Protein AF-A0A523DTG4-F1 (afdb_monomer)

Radius of gyration: 21.63 Å; Cα contacts (8 Å, |Δi|>4): 86; chains: 1; bounding box: 50×49×60 Å

Secondary structure (DSSP, 8-state):
-PPPGGGS-HHHHHHHHHHHHHHHHHHS-B-S-TTS-SS--SSSPPPPPPTTTTTS--SS-TTSSSSSTTTT-TTPPPPBSS-GGG----STTTTSS-HHHHIIIIIS-SS----TT--HHHHHHHHHHHHHH--PPP---

Solvent-accessible surface area (backbone atoms only — not comparable to full-atom values): 9249 Å² total; per-residue (Å²): 133,86,82,59,58,91,78,46,62,68,72,60,25,49,54,51,51,50,52,53,51,53,53,44,60,75,71,30,70,35,86,68,54,86,88,54,61,95,58,67,53,87,90,58,75,76,81,85,81,51,82,57,49,80,76,43,86,46,98,56,32,44,40,72,37,83,70,38,38,68,50,79,18,74,90,55,77,75,66,35,66,51,57,74,92,74,68,66,81,63,74,89,47,67,58,60,73,44,60,66,58,49,39,63,75,74,64,55,79,85,70,92,80,84,63,92,88,60,58,71,66,58,56,52,49,54,52,53,52,42,70,75,71,62,81,84,82,80,85,82,129

Structure (mmCIF, N/CA/C/O backbone):
data_AF-A0A523DTG4-F1
#
_entry.id   AF-A0A523DTG4-F1
#
loop_
_atom_site.group_PDB
_atom_site.id
_atom_site.type_symbol
_atom_site.label_atom_id
_atom_site.label_alt_id
_atom_site.label_comp_id
_atom_site.label_asym_id
_atom_site.label_entity_id
_atom_site.label_seq_id
_atom_site.pdbx_PDB_ins_code
_atom_site.Cartn_x
_atom_site.Cartn_y
_atom_site.Cartn_z
_atom_site.occupancy
_atom_site.B_iso_or_equiv
_atom_site.auth_seq_id
_atom_site.auth_comp_id
_atom_site.auth_asym_id
_atom_site.auth_atom_id
_atom_site.pdbx_PDB_model_num
ATOM 1 N N . MET A 1 1 ? -27.617 -14.599 8.225 1.00 48.06 1 MET A N 1
ATOM 2 C CA . MET A 1 1 ? -26.348 -13.947 8.634 1.00 48.06 1 MET A CA 1
ATOM 3 C C . MET A 1 1 ? -25.192 -14.767 8.060 1.00 48.06 1 MET A C 1
ATOM 5 O O . MET A 1 1 ? -25.188 -15.972 8.274 1.00 48.06 1 MET A O 1
ATOM 9 N N . LYS A 1 2 ? -24.281 -14.189 7.261 1.00 81.75 2 LYS A N 1
ATOM 10 C CA . LYS A 1 2 ? -23.147 -14.941 6.677 1.00 81.75 2 LYS A CA 1
ATOM 11 C C . LYS A 1 2 ? -22.055 -15.118 7.745 1.00 81.75 2 LYS A C 1
ATOM 13 O O . LYS A 1 2 ? -21.651 -14.132 8.355 1.00 81.75 2 LYS A O 1
ATOM 18 N N . VAL A 1 3 ? -21.590 -16.347 7.982 1.00 87.25 3 VAL A N 1
ATOM 19 C CA . VAL A 1 3 ? -20.460 -16.614 8.894 1.00 87.25 3 VAL A CA 1
ATOM 20 C C . VAL A 1 3 ? -19.178 -16.017 8.286 1.00 87.25 3 VAL A C 1
ATOM 22 O O . VAL A 1 3 ? -18.907 -16.268 7.107 1.00 87.25 3 VAL A O 1
ATOM 25 N N . PRO A 1 4 ? -18.391 -15.219 9.035 1.00 93.25 4 PRO A N 1
ATOM 26 C CA . PRO A 1 4 ? -17.151 -14.640 8.524 1.00 93.25 4 PRO A CA 1
ATOM 27 C C . PRO A 1 4 ? -16.076 -15.711 8.295 1.00 93.25 4 PRO A C 1
ATOM 29 O O . PRO A 1 4 ? -15.992 -16.689 9.035 1.00 93.25 4 PRO A O 1
ATOM 32 N N . TRP A 1 5 ? -15.220 -15.504 7.289 1.00 94.44 5 TRP A N 1
ATOM 33 C CA . TRP A 1 5 ? -14.238 -16.503 6.842 1.00 94.44 5 TRP A CA 1
ATOM 34 C C . TRP A 1 5 ? -13.251 -16.925 7.943 1.00 94.44 5 TRP A C 1
ATOM 36 O O . TRP A 1 5 ? -12.913 -18.099 8.038 1.00 94.44 5 TRP A O 1
ATOM 46 N N . TYR A 1 6 ? -12.854 -16.001 8.822 1.00 94.38 6 TYR A N 1
ATOM 47 C CA . TYR A 1 6 ? -11.893 -16.245 9.905 1.00 94.38 6 TYR A CA 1
ATOM 48 C C . TYR A 1 6 ? -12.462 -17.063 11.078 1.00 94.38 6 TYR A C 1
ATOM 50 O O . TYR A 1 6 ? -11.744 -17.342 12.033 1.00 94.38 6 TYR A O 1
ATOM 58 N N . ARG A 1 7 ? -13.754 -17.424 11.041 1.00 95.81 7 ARG A N 1
ATOM 59 C CA . ARG A 1 7 ? -14.384 -18.343 12.007 1.00 95.81 7 ARG A CA 1
ATOM 60 C C . ARG A 1 7 ? -14.554 -19.766 11.464 1.00 95.81 7 ARG A C 1
ATOM 62 O O . ARG A 1 7 ? -15.064 -20.620 12.180 1.00 95.81 7 ARG A O 1
ATOM 69 N N . LEU A 1 8 ? -14.178 -20.018 10.210 1.00 95.00 8 LEU A N 1
ATOM 70 C CA . LEU A 1 8 ? -14.226 -21.351 9.613 1.00 95.00 8 LEU A CA 1
ATOM 71 C C . LEU A 1 8 ? -12.988 -22.172 10.018 1.00 95.00 8 LEU A C 1
ATOM 73 O O . LEU A 1 8 ? -11.937 -21.588 10.289 1.00 95.00 8 LEU A O 1
ATOM 77 N N . PRO A 1 9 ? -13.066 -23.516 9.992 1.00 96.81 9 PRO A N 1
ATOM 78 C CA . PRO A 1 9 ? -11.883 -24.370 10.030 1.00 96.81 9 PRO A CA 1
ATOM 79 C C . PRO A 1 9 ? -10.856 -23.948 8.972 1.00 96.81 9 PRO A C 1
ATOM 81 O O . PRO A 1 9 ? -11.236 -23.585 7.856 1.00 96.81 9 PRO A O 1
ATOM 84 N N . THR A 1 10 ? -9.563 -24.036 9.300 1.00 96.69 10 THR A N 1
ATOM 85 C CA . THR A 1 10 ? -8.459 -23.489 8.489 1.00 96.69 10 THR A CA 1
ATOM 86 C C . THR A 1 10 ? -8.550 -23.859 7.011 1.00 96.69 10 THR A C 1
ATOM 88 O O . THR A 1 10 ? -8.420 -22.989 6.159 1.00 96.69 10 THR A O 1
ATOM 91 N N . PHE A 1 11 ? -8.843 -25.121 6.689 1.00 97.00 11 PHE A N 1
ATOM 92 C CA . PHE A 1 11 ? -8.964 -25.570 5.300 1.00 97.00 11 PHE A CA 1
ATOM 93 C C . PHE A 1 11 ? -10.069 -24.826 4.526 1.00 97.00 11 PHE A C 1
ATOM 95 O O . PHE A 1 11 ? -9.843 -24.342 3.420 1.00 97.00 11 PHE A O 1
ATOM 102 N N . LEU A 1 12 ? -11.245 -24.651 5.134 1.00 96.38 12 LEU A N 1
ATOM 103 C CA . LEU A 1 12 ? -12.360 -23.922 4.522 1.00 96.38 12 LEU A CA 1
ATOM 104 C C . LEU A 1 12 ? -12.080 -22.415 4.428 1.00 96.38 12 LEU A C 1
ATOM 106 O O . LEU A 1 12 ? -12.459 -21.773 3.446 1.00 96.38 12 LEU A O 1
ATOM 110 N N . ALA A 1 13 ? -11.396 -21.848 5.425 1.00 96.25 13 ALA A N 1
ATOM 111 C CA . ALA A 1 13 ? -10.948 -20.458 5.393 1.00 96.25 13 ALA A CA 1
ATOM 112 C C . ALA A 1 13 ? -9.946 -20.212 4.251 1.00 96.25 13 ALA A C 1
ATOM 114 O O . ALA A 1 13 ? -10.060 -19.209 3.550 1.00 96.25 13 ALA A O 1
ATOM 115 N N . LEU A 1 14 ? -9.013 -21.142 4.017 1.00 97.38 14 LEU A N 1
ATOM 116 C CA . LEU A 1 14 ? -8.051 -21.062 2.916 1.00 97.38 14 LEU A CA 1
ATOM 117 C C . LEU A 1 14 ? -8.736 -21.122 1.548 1.00 97.38 14 LEU A C 1
ATOM 119 O O . LEU A 1 14 ? -8.424 -20.298 0.693 1.00 97.38 14 LEU A O 1
ATOM 123 N N . ILE A 1 15 ? -9.713 -22.016 1.358 1.00 96.75 15 ILE A N 1
ATOM 124 C CA . ILE A 1 15 ? -10.511 -22.066 0.119 1.00 96.75 15 ILE A CA 1
ATOM 125 C C . ILE A 1 15 ? -11.212 -20.721 -0.126 1.00 96.75 15 ILE A C 1
ATOM 127 O O . ILE A 1 15 ? -11.183 -20.190 -1.235 1.00 96.75 15 ILE A O 1
ATOM 131 N N . LYS A 1 16 ? -11.802 -20.129 0.919 1.00 95.56 16 LYS A N 1
ATOM 132 C CA . LYS A 1 16 ? -12.426 -18.799 0.841 1.00 95.56 16 LYS A CA 1
ATOM 133 C C . LYS A 1 16 ? -11.428 -17.701 0.467 1.00 95.56 16 LYS A C 1
ATOM 135 O O . LYS A 1 16 ? -11.740 -16.882 -0.392 1.00 95.56 16 LYS A O 1
ATOM 140 N N . LEU A 1 17 ? -10.250 -17.680 1.091 1.00 96.12 17 LEU A N 1
ATOM 141 C CA . LEU A 1 17 ? -9.199 -16.701 0.793 1.00 96.12 17 LEU A CA 1
ATOM 142 C C . LEU A 1 17 ? -8.667 -16.845 -0.634 1.00 96.12 17 LEU A C 1
ATOM 144 O O . LEU A 1 17 ? -8.394 -15.834 -1.276 1.00 96.12 17 LEU A O 1
ATOM 148 N N . PHE A 1 18 ? -8.554 -18.075 -1.140 1.00 96.94 18 PHE A N 1
ATOM 149 C CA . PHE A 1 18 ? -8.199 -18.323 -2.533 1.00 96.94 18 PHE A CA 1
ATOM 150 C C . PHE A 1 18 ? -9.249 -17.734 -3.482 1.00 96.94 18 PHE A C 1
ATOM 152 O O . PHE A 1 18 ? -8.892 -16.984 -4.384 1.00 96.94 18 PHE A O 1
ATOM 159 N N . GLY A 1 19 ? -10.538 -17.972 -3.215 1.00 95.94 19 GLY A N 1
ATOM 160 C CA . GLY A 1 19 ? -11.628 -17.363 -3.984 1.00 95.94 19 GLY A CA 1
ATOM 161 C C . GLY A 1 19 ? -11.562 -15.831 -4.000 1.00 95.94 19 GLY A C 1
ATOM 162 O O . GLY A 1 19 ? -11.604 -15.231 -5.069 1.00 95.94 19 GLY A O 1
ATOM 163 N N . PHE A 1 20 ? -11.367 -15.197 -2.836 1.00 95.81 20 PHE A N 1
ATOM 164 C CA . PHE A 1 20 ? -11.200 -13.738 -2.761 1.00 95.81 20 PHE A CA 1
ATOM 165 C C . PHE A 1 20 ? -9.972 -13.243 -3.528 1.00 95.81 20 PHE A C 1
ATOM 167 O O . PHE A 1 20 ? -10.026 -12.194 -4.160 1.00 95.81 20 PHE A O 1
ATOM 174 N N . ARG A 1 21 ? -8.855 -13.976 -3.479 1.00 96.88 21 ARG A N 1
ATOM 175 C CA . ARG A 1 21 ? -7.635 -13.612 -4.205 1.00 96.88 21 ARG A CA 1
ATOM 176 C C . ARG A 1 21 ? -7.859 -13.613 -5.714 1.00 96.88 21 ARG A C 1
ATOM 178 O O . ARG A 1 21 ? -7.404 -12.679 -6.366 1.00 96.88 21 ARG A O 1
ATOM 185 N N . GLU A 1 22 ? -8.514 -14.637 -6.254 1.00 97.38 22 GLU A N 1
ATOM 186 C CA . GLU A 1 22 ? -8.780 -14.714 -7.694 1.00 97.38 22 GLU A CA 1
ATOM 187 C C . GLU A 1 22 ? -9.766 -13.629 -8.132 1.00 97.38 22 GLU A C 1
ATOM 189 O O . GLU A 1 22 ? -9.500 -12.918 -9.095 1.00 97.38 22 GLU A O 1
ATOM 194 N N . GLU A 1 23 ? -10.835 -13.395 -7.368 1.00 95.81 23 GLU A N 1
ATOM 195 C CA . GLU A 1 23 ? -11.786 -12.317 -7.659 1.00 95.81 23 GLU A CA 1
ATOM 196 C C . GLU A 1 23 ? -11.112 -10.934 -7.675 1.00 95.81 23 GLU A C 1
ATOM 198 O O . GLU A 1 23 ? -11.323 -10.162 -8.611 1.00 95.81 23 GLU A O 1
ATOM 203 N N . LEU A 1 24 ? -10.243 -10.648 -6.697 1.00 95.19 24 LEU A N 1
ATOM 204 C CA . LEU A 1 24 ? -9.467 -9.406 -6.655 1.00 95.19 24 LEU A CA 1
ATOM 205 C C . LEU A 1 24 ? -8.441 -9.325 -7.794 1.00 95.19 24 LEU A C 1
ATOM 207 O O . LEU A 1 24 ? -8.216 -8.255 -8.344 1.00 95.19 24 LEU A O 1
ATOM 211 N N . ARG A 1 25 ? -7.806 -10.431 -8.191 1.00 93.44 25 ARG A N 1
ATOM 212 C CA . ARG A 1 25 ? -6.887 -10.425 -9.342 1.00 93.44 25 ARG A CA 1
ATOM 213 C C . ARG A 1 25 ? -7.603 -10.088 -10.643 1.00 93.44 25 ARG A C 1
ATOM 215 O O . ARG A 1 25 ? -7.056 -9.338 -11.443 1.00 93.44 25 ARG A O 1
ATOM 222 N N . HIS A 1 26 ? -8.808 -10.619 -10.833 1.00 92.62 26 HIS A N 1
ATOM 223 C CA . HIS A 1 26 ? -9.597 -10.373 -12.035 1.00 92.62 26 HIS A CA 1
ATOM 224 C C . HIS A 1 26 ? -10.132 -8.939 -12.121 1.00 92.62 26 HIS A C 1
ATOM 226 O O . HIS A 1 26 ? -10.202 -8.398 -13.220 1.00 92.62 26 HIS A O 1
ATOM 232 N N . HIS A 1 27 ? -10.491 -8.318 -10.992 1.00 92.31 27 HIS A N 1
ATOM 233 C CA . HIS A 1 27 ? -11.216 -7.039 -11.001 1.00 92.31 27 HIS A CA 1
ATOM 234 C C . HIS A 1 27 ? -10.460 -5.850 -10.394 1.00 92.31 27 HIS A C 1
ATOM 236 O O . HIS A 1 27 ? -10.939 -4.727 -10.503 1.00 92.31 27 HIS A O 1
ATOM 242 N N . ASN A 1 28 ? -9.305 -6.061 -9.755 1.00 94.12 28 ASN A N 1
ATOM 243 C CA . ASN A 1 28 ? -8.569 -5.019 -9.031 1.00 94.12 28 ASN A CA 1
ATOM 244 C C . ASN A 1 28 ? -7.124 -4.865 -9.520 1.00 94.12 28 ASN A C 1
ATOM 246 O O . ASN A 1 28 ? -6.268 -4.449 -8.748 1.00 94.12 28 ASN A O 1
ATOM 250 N N . LEU A 1 29 ? -6.813 -5.205 -10.771 1.00 90.69 29 LEU A N 1
ATOM 251 C CA . LEU A 1 29 ? -5.504 -4.929 -11.371 1.00 90.69 29 LEU A CA 1
ATOM 252 C C . LEU A 1 29 ? -5.693 -4.015 -12.582 1.00 90.69 29 LEU A C 1
ATOM 254 O O . LEU A 1 29 ? -6.004 -4.476 -13.676 1.00 90.69 29 LEU A O 1
ATOM 258 N N . HIS A 1 30 ? -5.512 -2.708 -12.383 1.00 88.56 30 HIS A N 1
ATOM 259 C CA . HIS A 1 30 ? -5.640 -1.710 -13.444 1.00 88.56 30 HIS A CA 1
ATOM 260 C C . HIS A 1 30 ? -4.283 -1.080 -13.765 1.00 88.56 30 HIS A C 1
ATOM 262 O O . HIS A 1 30 ? -3.634 -0.476 -12.901 1.00 88.56 30 HIS A O 1
ATOM 268 N N . ASN A 1 31 ? -3.870 -1.219 -15.028 1.00 83.19 31 ASN A N 1
ATOM 269 C CA . ASN A 1 31 ? -2.635 -0.643 -15.543 1.00 83.19 31 ASN A CA 1
ATOM 270 C C . ASN A 1 31 ? -2.758 0.888 -15.668 1.00 83.19 31 ASN A C 1
ATOM 272 O O . ASN A 1 31 ? -3.781 1.407 -16.112 1.00 83.19 31 ASN A O 1
ATOM 276 N N . THR A 1 32 ? -1.709 1.611 -15.277 1.00 82.44 32 THR A N 1
ATOM 277 C CA . THR A 1 32 ? -1.600 3.080 -15.375 1.00 82.44 32 THR A CA 1
ATOM 278 C C . THR A 1 32 ? -0.499 3.541 -16.334 1.00 82.44 32 THR A C 1
ATOM 280 O O . THR A 1 32 ? -0.298 4.747 -16.529 1.00 82.44 32 THR A O 1
ATOM 283 N N . GLN A 1 33 ? 0.208 2.588 -16.944 1.00 75.25 33 GLN A N 1
ATOM 284 C CA . GLN A 1 33 ? 1.222 2.784 -17.973 1.00 75.25 33 GLN A CA 1
ATOM 285 C C . GLN A 1 33 ? 0.669 2.266 -19.306 1.00 75.25 33 GLN A C 1
ATOM 287 O O . GLN A 1 33 ? 0.914 1.110 -19.642 1.00 75.25 33 GLN A O 1
ATOM 292 N N . PRO A 1 34 ? -0.095 3.084 -20.053 1.00 65.19 34 PRO A N 1
ATOM 293 C CA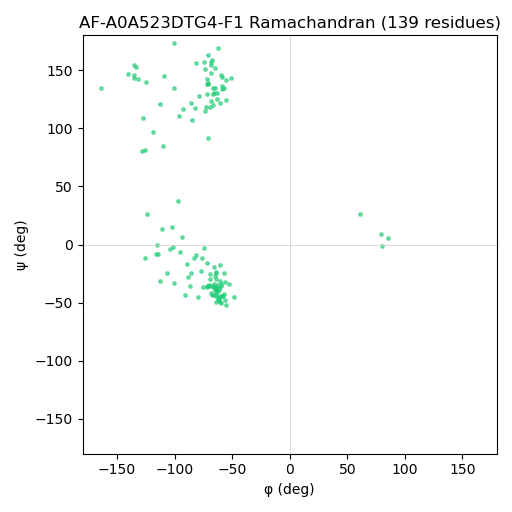 . PRO A 1 34 ? -0.606 2.672 -21.361 1.00 65.19 34 PRO A CA 1
ATOM 294 C C . PRO A 1 34 ? 0.528 2.420 -22.365 1.00 65.19 34 PRO A C 1
ATOM 296 O O . PRO A 1 34 ? 0.352 1.634 -23.285 1.00 65.19 34 PRO A O 1
ATOM 299 N N . ASP A 1 35 ? 1.687 3.047 -22.144 1.00 66.06 35 ASP A N 1
ATOM 300 C CA . ASP A 1 35 ? 2.865 2.959 -23.013 1.00 66.06 35 ASP A CA 1
ATOM 301 C C . ASP A 1 35 ? 3.697 1.689 -22.772 1.00 66.06 35 ASP A C 1
ATOM 303 O O . ASP A 1 35 ? 4.636 1.428 -23.517 1.00 66.06 35 ASP A O 1
ATOM 307 N N . LEU A 1 36 ? 3.404 0.919 -21.715 1.00 64.56 36 LEU A N 1
ATOM 308 C CA . LEU A 1 36 ? 4.018 -0.390 -21.525 1.00 64.56 36 LEU A CA 1
ATOM 309 C C . LEU A 1 36 ? 3.117 -1.450 -22.155 1.00 64.56 36 LEU A C 1
ATOM 311 O O . LEU A 1 36 ? 1.991 -1.634 -21.674 1.00 64.56 36 LEU A O 1
ATOM 315 N N . PRO A 1 37 ? 3.599 -2.154 -23.194 1.00 60.97 37 PRO A N 1
ATOM 316 C CA . PRO A 1 37 ? 2.871 -3.271 -23.760 1.00 60.97 37 PRO A CA 1
ATOM 317 C C . PRO A 1 37 ? 2.600 -4.312 -22.669 1.00 60.97 37 PRO A C 1
ATOM 319 O O . PRO A 1 37 ? 3.480 -4.630 -21.869 1.00 60.97 37 PRO A O 1
ATOM 322 N N . ILE A 1 38 ? 1.370 -4.827 -22.617 1.00 61.97 38 ILE A N 1
ATOM 323 C CA . ILE A 1 38 ? 1.026 -5.969 -21.751 1.00 61.97 38 ILE A CA 1
ATOM 324 C C . ILE A 1 38 ? 1.698 -7.245 -22.289 1.00 61.97 38 ILE A C 1
ATOM 326 O O . ILE A 1 38 ? 1.992 -8.160 -21.527 1.00 61.97 38 ILE A O 1
ATOM 330 N N . GLU A 1 39 ? 1.976 -7.264 -23.593 1.00 62.34 39 GLU A N 1
ATOM 331 C CA . GLU A 1 39 ? 2.657 -8.326 -24.325 1.00 62.34 39 GLU A CA 1
ATOM 332 C C . GLU A 1 39 ? 3.694 -7.692 -25.265 1.00 62.34 39 GLU A C 1
ATOM 334 O O . GLU A 1 39 ? 3.443 -6.595 -25.766 1.00 62.34 39 GLU A O 1
ATOM 339 N N . PRO A 1 40 ? 4.846 -8.337 -25.505 1.00 62.75 40 PRO A N 1
ATOM 340 C CA . PRO A 1 40 ? 5.886 -7.801 -26.378 1.00 62.75 40 PRO A CA 1
ATOM 341 C C . PRO A 1 40 ? 5.347 -7.559 -27.792 1.00 62.75 40 PRO A C 1
ATOM 343 O O . PRO A 1 40 ? 4.676 -8.423 -28.358 1.00 62.75 40 PRO A O 1
ATOM 346 N N . ASP A 1 41 ? 5.655 -6.391 -28.358 1.00 66.38 41 ASP A N 1
ATOM 347 C CA . ASP A 1 41 ? 5.267 -6.048 -29.725 1.00 66.38 41 ASP A CA 1
ATOM 348 C C . ASP A 1 41 ? 6.025 -6.956 -30.716 1.00 66.38 41 ASP A C 1
ATOM 350 O O . ASP A 1 41 ? 7.262 -6.956 -30.719 1.00 66.38 41 ASP A O 1
ATOM 354 N N . PRO A 1 42 ? 5.329 -7.761 -31.541 1.00 65.44 42 PRO A N 1
ATOM 355 C CA . PRO A 1 42 ? 5.985 -8.599 -32.538 1.00 65.44 42 PRO A CA 1
ATOM 356 C C . PRO A 1 42 ? 6.727 -7.790 -33.616 1.00 65.44 42 PRO A C 1
ATOM 358 O O . PRO A 1 42 ? 7.667 -8.325 -34.210 1.00 65.44 42 PRO A O 1
ATOM 361 N N . ASP A 1 43 ? 6.343 -6.530 -33.850 1.00 73.50 43 ASP A N 1
ATOM 362 C CA . ASP A 1 43 ? 6.935 -5.651 -34.862 1.00 73.50 43 ASP A CA 1
ATOM 363 C C . ASP A 1 43 ? 8.137 -4.842 -34.321 1.00 73.50 43 ASP A C 1
ATOM 365 O O . ASP A 1 43 ? 8.975 -4.381 -35.102 1.00 73.50 43 ASP A O 1
ATOM 369 N N . GLU A 1 44 ? 8.297 -4.747 -32.994 1.00 69.94 44 GLU A N 1
ATOM 370 C CA . GLU A 1 44 ? 9.434 -4.100 -32.319 1.00 69.94 44 GLU A CA 1
ATOM 371 C C . GLU A 1 44 ? 10.121 -5.053 -31.316 1.00 69.94 44 GLU A C 1
ATOM 373 O O . GLU A 1 44 ? 9.892 -4.986 -30.103 1.00 69.94 44 GLU A O 1
ATOM 378 N N . PRO A 1 45 ? 11.008 -5.953 -31.786 1.00 67.38 45 PRO A N 1
ATOM 379 C CA . PRO A 1 45 ? 11.646 -6.933 -30.919 1.00 67.38 45 PRO A CA 1
ATOM 380 C C . PRO A 1 45 ? 12.572 -6.269 -29.894 1.00 67.38 45 PRO A C 1
ATOM 382 O O . PRO A 1 45 ? 13.468 -5.489 -30.229 1.00 67.38 45 PRO A O 1
ATOM 385 N N . LEU A 1 46 ? 12.394 -6.649 -28.627 1.00 71.69 46 LEU A N 1
ATOM 386 C CA . LEU A 1 46 ? 13.220 -6.179 -27.519 1.00 71.69 46 LEU A CA 1
ATOM 387 C C . LEU A 1 46 ? 14.702 -6.545 -27.719 1.00 71.69 46 LEU A C 1
ATOM 389 O O . LEU A 1 46 ? 15.020 -7.627 -28.229 1.00 71.69 46 LEU A O 1
ATOM 393 N N . PRO A 1 47 ? 15.642 -5.692 -27.266 1.00 73.31 47 PRO A N 1
ATOM 394 C CA . PRO A 1 47 ? 17.057 -6.029 -27.302 1.00 73.31 47 PRO A CA 1
ATOM 395 C C . PRO A 1 47 ? 17.330 -7.309 -26.489 1.00 73.31 47 PRO A C 1
ATOM 397 O O . PRO A 1 47 ? 16.715 -7.533 -25.441 1.00 73.31 47 PRO A O 1
ATOM 400 N N . PRO A 1 48 ? 18.272 -8.163 -26.930 1.00 77.44 48 PRO A N 1
ATOM 401 C CA . PRO A 1 48 ? 18.510 -9.449 -26.294 1.00 77.44 48 PRO A CA 1
ATOM 402 C C . PRO A 1 48 ? 18.987 -9.276 -24.849 1.00 77.44 48 PRO A C 1
ATOM 404 O O . PRO A 1 48 ? 20.000 -8.630 -24.572 1.00 77.44 48 PRO A O 1
ATOM 407 N N . THR A 1 49 ? 18.282 -9.918 -23.918 1.00 83.94 49 THR A N 1
ATOM 408 C CA . THR A 1 49 ? 18.645 -9.907 -22.500 1.00 83.94 49 THR A CA 1
ATOM 409 C C . THR A 1 49 ? 20.004 -10.568 -22.269 1.00 83.94 49 THR A C 1
ATOM 411 O O . THR A 1 49 ? 20.238 -11.716 -22.661 1.00 83.94 49 THR A O 1
ATOM 414 N N . THR A 1 50 ? 20.888 -9.892 -21.540 1.00 87.06 50 THR A N 1
ATOM 415 C CA . THR A 1 50 ? 22.202 -10.428 -21.170 1.00 87.06 50 THR A CA 1
ATOM 416 C C . THR A 1 50 ? 22.090 -11.603 -20.178 1.00 87.06 50 THR A C 1
ATOM 418 O O . THR A 1 50 ? 21.168 -11.658 -19.356 1.00 87.06 50 THR A O 1
ATOM 421 N N . PRO A 1 51 ? 23.077 -12.524 -20.130 1.00 89.31 51 PRO A N 1
ATOM 422 C CA . PRO A 1 51 ? 23.095 -13.614 -19.146 1.00 89.31 51 PRO A CA 1
ATOM 423 C C . PRO A 1 51 ? 23.128 -13.161 -17.678 1.00 89.31 51 PRO A C 1
ATOM 425 O O . PRO A 1 51 ? 22.882 -13.973 -16.781 1.00 89.31 51 PRO A O 1
ATOM 428 N N . ARG A 1 52 ? 23.496 -11.900 -17.413 1.00 88.25 52 ARG A N 1
ATOM 429 C CA . ARG A 1 52 ? 23.498 -11.312 -16.068 1.00 88.25 52 ARG A CA 1
ATOM 430 C C . ARG A 1 52 ? 22.092 -10.891 -15.653 1.00 88.25 52 ARG A C 1
ATOM 432 O O . ARG A 1 52 ? 21.688 -11.231 -14.548 1.00 88.25 52 ARG A O 1
ATOM 439 N N . GLN A 1 53 ? 21.344 -10.236 -16.540 1.00 88.31 53 GLN A N 1
ATOM 440 C CA . GLN A 1 53 ? 19.963 -9.806 -16.283 1.00 88.31 53 GLN A CA 1
ATOM 441 C C . GLN A 1 53 ? 19.028 -10.989 -15.978 1.00 88.31 53 GLN A C 1
ATOM 443 O O . GLN A 1 53 ? 18.152 -10.873 -15.137 1.00 88.31 53 GLN A O 1
ATOM 448 N N . ARG A 1 54 ? 19.279 -12.177 -16.550 1.00 87.75 54 ARG A N 1
ATOM 449 C CA . ARG A 1 54 ? 18.503 -13.398 -16.236 1.00 87.75 54 ARG A CA 1
ATOM 450 C C . ARG A 1 54 ? 18.766 -13.997 -14.847 1.00 87.75 54 ARG A C 1
ATOM 452 O O . ARG A 1 54 ? 18.031 -14.879 -14.419 1.00 87.75 54 ARG A O 1
ATOM 459 N N . ARG A 1 55 ? 19.858 -13.611 -14.179 1.00 91.25 55 ARG A N 1
ATOM 460 C CA . ARG A 1 55 ? 20.335 -14.259 -12.938 1.00 91.25 55 ARG A CA 1
ATOM 461 C C . ARG A 1 55 ? 20.530 -13.299 -11.772 1.00 91.25 55 ARG A C 1
ATOM 463 O O . ARG A 1 55 ? 20.737 -13.746 -10.648 1.00 91.25 55 ARG A O 1
ATOM 470 N N . ALA A 1 56 ? 20.501 -11.998 -12.025 1.00 91.38 56 ALA A N 1
ATOM 471 C CA . ALA A 1 56 ? 20.748 -10.975 -11.029 1.00 91.38 56 ALA A CA 1
ATOM 472 C C . ALA A 1 56 ? 19.800 -9.799 -11.234 1.00 91.38 56 ALA A C 1
ATOM 474 O O . ALA A 1 56 ? 19.483 -9.431 -12.362 1.00 91.38 56 ALA A O 1
ATOM 475 N N . ARG A 1 57 ? 19.412 -9.173 -10.121 1.00 90.56 57 ARG A N 1
ATOM 476 C CA . ARG A 1 57 ? 18.661 -7.919 -10.143 1.00 90.56 57 ARG A CA 1
ATOM 477 C C . ARG A 1 57 ? 19.542 -6.805 -10.696 1.00 90.56 57 ARG A C 1
ATOM 479 O O . ARG A 1 57 ? 20.708 -6.676 -10.313 1.00 90.56 57 ARG A O 1
ATOM 486 N N . THR A 1 58 ? 18.977 -6.012 -11.590 1.00 90.88 58 THR A N 1
ATOM 487 C CA . THR A 1 58 ? 19.563 -4.756 -12.059 1.00 90.88 58 THR A CA 1
ATOM 488 C C . THR A 1 58 ? 19.423 -3.681 -10.978 1.00 90.88 58 THR A C 1
ATOM 490 O O . THR A 1 58 ? 18.589 -3.790 -10.078 1.00 90.88 58 THR A O 1
ATOM 493 N N . ALA A 1 59 ? 20.278 -2.657 -11.026 1.00 89.31 59 ALA A N 1
ATOM 494 C CA . ALA A 1 59 ? 20.271 -1.588 -10.025 1.00 89.31 59 ALA A CA 1
ATOM 495 C C . ALA A 1 59 ? 19.019 -0.698 -10.120 1.00 89.31 59 ALA A C 1
ATOM 497 O O . ALA A 1 59 ? 18.568 -0.168 -9.110 1.00 89.31 59 ALA A O 1
ATOM 498 N N . ASP A 1 60 ? 18.463 -0.557 -11.322 1.00 88.00 60 ASP A N 1
ATOM 499 C CA . ASP A 1 60 ? 17.266 0.227 -11.621 1.00 88.00 60 ASP A CA 1
ATOM 500 C C . ASP A 1 60 ? 15.976 -0.610 -11.627 1.00 88.00 60 ASP A C 1
ATOM 502 O O . ASP A 1 60 ? 14.890 -0.046 -11.716 1.00 88.00 60 ASP A O 1
ATOM 506 N N . GLY A 1 61 ? 16.073 -1.937 -11.502 1.00 88.19 61 GLY A N 1
ATOM 507 C CA . GLY A 1 61 ? 14.930 -2.851 -11.466 1.00 88.19 61 GLY A CA 1
ATOM 508 C C . GLY A 1 61 ? 14.406 -3.288 -12.838 1.00 88.19 61 GLY A C 1
ATOM 509 O O . GLY A 1 61 ? 13.407 -3.998 -12.890 1.00 88.19 61 GLY A O 1
ATOM 510 N N . THR A 1 62 ? 15.071 -2.912 -13.935 1.00 88.69 62 THR A N 1
ATOM 511 C CA . THR A 1 62 ? 14.723 -3.386 -15.283 1.00 88.69 62 THR A CA 1
ATOM 512 C C . THR A 1 62 ? 15.001 -4.882 -15.475 1.00 88.69 62 THR A C 1
ATOM 514 O O . THR A 1 62 ? 15.848 -5.465 -14.794 1.00 88.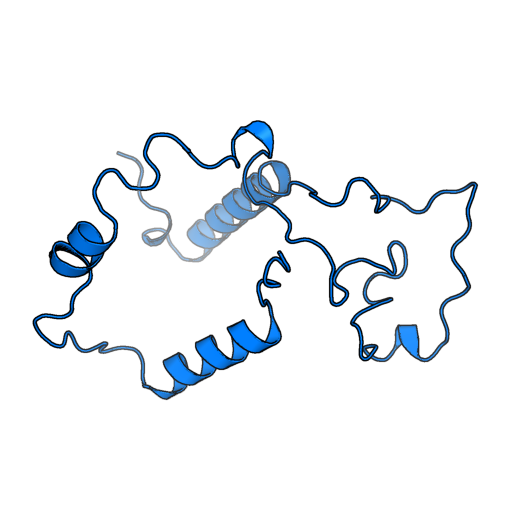69 62 THR A O 1
ATOM 517 N N . HIS A 1 63 ? 14.348 -5.498 -16.460 1.00 88.50 63 HIS A N 1
ATOM 518 C CA . HIS A 1 63 ? 14.525 -6.901 -16.855 1.00 88.50 63 HIS A CA 1
ATOM 519 C C . HIS A 1 63 ? 14.194 -7.906 -15.739 1.00 88.50 63 HIS A C 1
ATOM 521 O O . HIS A 1 63 ? 14.735 -9.012 -15.711 1.00 88.50 63 HIS A O 1
ATOM 527 N N . ASN A 1 64 ? 13.325 -7.518 -14.800 1.00 87.50 64 ASN A N 1
ATOM 528 C CA . ASN A 1 64 ? 12.762 -8.446 -13.821 1.00 87.50 64 ASN A CA 1
ATOM 529 C C . ASN A 1 64 ? 11.682 -9.335 -14.457 1.00 87.50 64 ASN A C 1
ATOM 531 O O . ASN A 1 64 ? 11.593 -10.519 -14.142 1.00 87.50 64 ASN A O 1
ATOM 535 N N . ASP A 1 65 ? 10.905 -8.757 -15.370 1.00 86.38 65 ASP A N 1
ATOM 536 C CA . ASP A 1 65 ? 10.146 -9.484 -16.379 1.00 86.38 65 ASP A CA 1
ATOM 537 C C . ASP A 1 65 ? 10.922 -9.410 -17.700 1.00 86.38 65 ASP A C 1
ATOM 539 O O . ASP A 1 65 ? 11.489 -8.368 -18.039 1.00 86.38 65 ASP A O 1
ATOM 543 N N . LEU A 1 66 ? 11.037 -10.544 -18.386 1.00 86.25 66 LEU A N 1
ATOM 544 C CA . LEU A 1 66 ? 11.823 -10.655 -19.612 1.00 86.25 66 LEU A CA 1
ATOM 545 C C . LEU A 1 66 ? 11.022 -10.247 -20.848 1.00 86.25 66 LEU A C 1
ATOM 547 O O . LEU A 1 66 ? 11.630 -9.832 -21.833 1.00 86.25 66 LEU A O 1
ATOM 551 N N . ASP A 1 67 ? 9.696 -10.338 -20.766 1.00 83.25 67 ASP A N 1
ATOM 552 C CA . ASP A 1 67 ? 8.770 -9.974 -21.832 1.00 83.25 67 ASP A CA 1
ATOM 553 C C . ASP A 1 67 ? 8.409 -8.484 -21.741 1.00 83.25 67 ASP A C 1
ATOM 555 O O . ASP A 1 67 ? 8.177 -7.837 -22.759 1.00 83.25 67 ASP A O 1
ATOM 559 N N . VAL A 1 68 ? 8.453 -7.907 -20.529 1.00 84.12 68 VAL A N 1
ATOM 560 C CA . VAL A 1 68 ? 8.280 -6.463 -20.287 1.00 84.12 68 VAL A CA 1
ATOM 561 C C . VAL A 1 68 ? 9.435 -5.916 -19.426 1.00 84.12 68 VAL A C 1
ATOM 563 O O . VAL A 1 68 ? 9.272 -5.716 -18.218 1.00 84.12 68 VAL A O 1
ATOM 566 N N . PRO A 1 69 ? 10.616 -5.621 -20.014 1.00 86.56 69 PRO A N 1
ATOM 567 C CA . PRO A 1 69 ? 11.819 -5.215 -19.272 1.00 86.56 69 PRO A CA 1
ATOM 568 C C . PRO A 1 69 ? 11.653 -3.977 -18.390 1.00 86.56 69 PRO A C 1
ATOM 570 O O . PRO A 1 69 ? 12.379 -3.793 -17.416 1.00 86.56 69 PRO A O 1
ATOM 573 N N . GLU A 1 70 ? 10.701 -3.121 -18.729 1.00 85.50 70 GLU A N 1
ATOM 574 C CA . G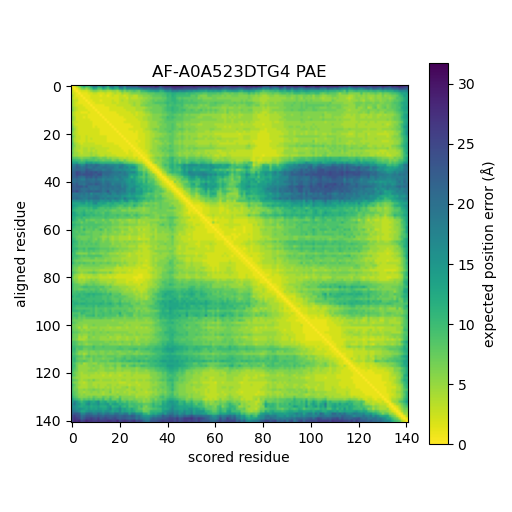LU A 1 70 ? 10.405 -1.877 -18.028 1.00 85.50 70 GLU A CA 1
ATOM 575 C C . GLU A 1 70 ? 9.495 -2.085 -16.800 1.00 85.50 70 GLU A C 1
ATOM 577 O O . GLU A 1 70 ? 9.335 -1.178 -15.979 1.00 85.50 70 GLU A O 1
ATOM 582 N N . MET A 1 71 ? 8.893 -3.271 -16.634 1.00 85.06 71 MET A N 1
ATOM 583 C CA . MET A 1 71 ? 7.964 -3.536 -15.539 1.00 85.06 71 MET A CA 1
ATOM 584 C C . MET A 1 71 ? 8.682 -3.551 -14.183 1.00 85.06 71 MET A C 1
ATOM 586 O O . MET A 1 71 ? 9.588 -4.345 -13.931 1.00 85.06 71 MET A O 1
ATOM 590 N N . GLY A 1 72 ? 8.217 -2.698 -13.266 1.00 84.12 72 GLY A N 1
ATOM 591 C CA . GLY A 1 72 ? 8.703 -2.649 -11.884 1.00 84.12 72 GLY A CA 1
ATOM 592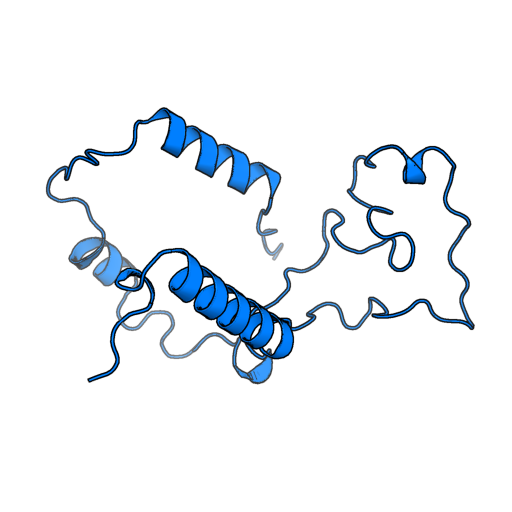 C C . GLY A 1 72 ? 10.030 -1.910 -11.689 1.00 84.12 72 GLY A C 1
ATOM 593 O O . GLY A 1 72 ? 10.579 -1.953 -10.585 1.00 84.12 72 GLY A O 1
ATOM 594 N N . LYS A 1 73 ? 10.539 -1.220 -12.718 1.00 89.38 73 LYS A N 1
ATOM 595 C CA . LYS A 1 73 ? 11.742 -0.390 -12.599 1.00 89.38 73 LYS A CA 1
ATOM 596 C C . LYS A 1 73 ? 11.506 0.882 -11.773 1.00 89.38 73 LYS A C 1
ATOM 598 O O . LYS A 1 73 ? 10.378 1.349 -11.598 1.00 89.38 73 LYS A O 1
ATOM 603 N N . ALA A 1 74 ? 12.590 1.507 -11.330 1.00 87.81 74 ALA A N 1
ATOM 604 C CA . ALA A 1 74 ? 12.561 2.834 -10.729 1.00 87.81 74 ALA A CA 1
ATOM 605 C C . ALA A 1 74 ? 11.980 3.879 -11.702 1.00 87.81 74 ALA A C 1
ATOM 607 O O . ALA A 1 74 ? 12.311 3.909 -12.886 1.00 87.81 74 ALA A O 1
ATOM 608 N N . GLY A 1 75 ? 11.105 4.751 -11.196 1.00 85.62 75 GLY A N 1
ATOM 609 C CA . GLY A 1 75 ? 10.412 5.758 -12.008 1.00 85.62 75 GLY A CA 1
ATOM 610 C C . GLY A 1 75 ? 9.205 5.232 -12.796 1.00 85.62 75 GLY A C 1
ATOM 611 O O . GLY A 1 75 ? 8.531 6.024 -13.453 1.00 85.62 75 GLY A O 1
ATOM 612 N N . ALA A 1 76 ? 8.889 3.933 -12.717 1.00 86.19 76 ALA A N 1
ATOM 613 C CA . ALA A 1 76 ? 7.630 3.402 -13.235 1.00 86.19 76 ALA A CA 1
ATOM 614 C C . ALA A 1 76 ? 6.425 3.971 -12.461 1.00 86.19 76 ALA A C 1
ATOM 616 O O . ALA A 1 76 ? 6.527 4.339 -11.285 1.00 86.19 76 ALA A O 1
ATOM 617 N N . ARG A 1 77 ? 5.263 4.056 -13.119 1.00 86.88 77 ARG A N 1
ATOM 618 C CA . ARG A 1 77 ? 4.042 4.570 -12.480 1.00 86.88 77 ARG A CA 1
ATOM 619 C C . ARG A 1 77 ? 3.473 3.539 -11.505 1.00 86.88 77 ARG A C 1
ATOM 621 O O . ARG A 1 77 ? 3.572 2.335 -11.712 1.00 86.88 77 ARG A O 1
ATOM 628 N N . PHE A 1 78 ? 2.795 4.015 -10.462 1.00 88.12 78 PHE A N 1
ATOM 629 C CA . PHE A 1 78 ? 2.035 3.133 -9.577 1.00 88.12 78 PHE A CA 1
ATOM 630 C C . PHE A 1 78 ? 0.777 2.602 -10.272 1.00 88.12 78 PHE A C 1
ATOM 632 O O . PHE A 1 78 ? -0.038 3.388 -10.764 1.00 88.12 78 PHE A O 1
ATOM 639 N N . GLY A 1 79 ? 0.582 1.282 -10.236 1.00 88.25 79 GLY A N 1
ATOM 640 C CA . GLY A 1 79 ? -0.682 0.637 -10.599 1.00 88.25 79 GLY A CA 1
ATOM 641 C C . GLY A 1 79 ? -1.847 1.060 -9.690 1.00 88.25 79 GLY A C 1
ATOM 642 O O . GLY A 1 79 ? -1.653 1.689 -8.639 1.00 88.25 79 GLY A O 1
ATOM 643 N N . ARG A 1 80 ? -3.079 0.712 -10.078 1.00 91.31 80 ARG A N 1
ATOM 644 C CA . ARG A 1 80 ? -4.282 0.966 -9.269 1.00 91.31 80 ARG A CA 1
ATOM 645 C C . ARG A 1 80 ? -5.068 -0.315 -9.027 1.00 91.31 80 ARG A C 1
ATOM 647 O O . ARG A 1 80 ? -5.256 -1.117 -9.934 1.00 91.31 80 ARG A O 1
ATOM 654 N N . ASN A 1 81 ? -5.580 -0.444 -7.801 1.00 93.62 81 ASN A N 1
ATOM 655 C CA . ASN A 1 81 ? -6.450 -1.555 -7.405 1.00 93.62 81 ASN A CA 1
ATOM 656 C C . ASN A 1 81 ? -7.949 -1.246 -7.555 1.00 93.62 81 ASN A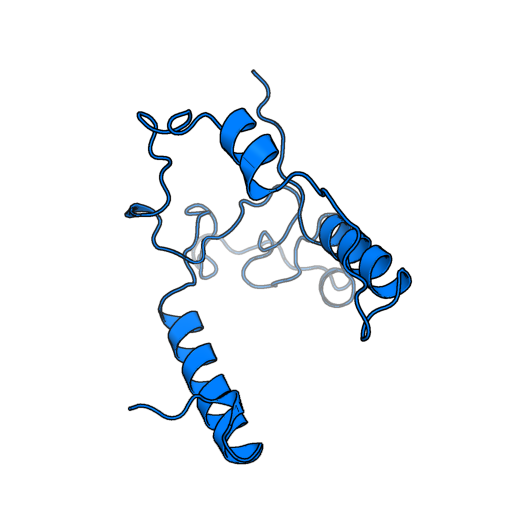 C 1
ATOM 658 O O . ASN A 1 81 ? -8.794 -2.008 -7.092 1.00 93.62 81 ASN A O 1
ATOM 662 N N . VAL A 1 82 ? -8.272 -0.098 -8.142 1.00 91.81 82 VAL A N 1
ATOM 663 C CA . VAL A 1 82 ? -9.628 0.363 -8.454 1.00 91.81 82 VAL A CA 1
ATOM 664 C C . VAL A 1 82 ? -9.624 0.924 -9.879 1.00 91.81 82 VAL A C 1
ATOM 666 O O . VAL A 1 82 ? -8.550 1.348 -10.334 1.00 91.81 82 VAL A O 1
ATOM 669 N N . PRO A 1 83 ? -10.767 0.938 -10.585 1.00 89.81 83 PRO A N 1
ATOM 670 C CA . PRO A 1 83 ? -10.836 1.467 -11.940 1.00 89.81 83 PRO A CA 1
ATOM 671 C C . PRO A 1 83 ? -10.326 2.907 -12.012 1.00 89.81 83 PRO A C 1
ATOM 673 O O . PRO A 1 83 ? -10.593 3.720 -11.128 1.00 89.81 83 PRO A O 1
ATOM 676 N N . LEU A 1 84 ? -9.606 3.247 -13.085 1.00 86.25 84 LEU A N 1
ATOM 677 C CA . LEU A 1 84 ? -9.052 4.596 -13.265 1.00 86.25 84 LEU A CA 1
ATOM 678 C C . LEU A 1 84 ? -10.131 5.683 -13.282 1.00 86.25 84 LEU A C 1
ATOM 680 O O . LEU A 1 84 ? -9.904 6.771 -12.756 1.00 86.25 84 LEU A O 1
ATOM 684 N N . ASN A 1 85 ? -11.307 5.357 -13.820 1.00 87.94 85 ASN A N 1
ATOM 685 C CA . ASN A 1 85 ? -12.461 6.253 -13.855 1.00 87.94 85 ASN A CA 1
ATOM 686 C C . ASN A 1 85 ? -13.013 6.576 -12.465 1.00 87.94 85 ASN A C 1
ATOM 688 O O . ASN A 1 85 ? -13.678 7.591 -12.338 1.00 87.94 85 ASN A O 1
ATOM 692 N N . ASP A 1 86 ? -12.702 5.773 -11.444 1.00 87.69 86 ASP A N 1
ATOM 693 C CA . ASP A 1 86 ? -13.112 5.994 -10.052 1.00 87.69 86 ASP A CA 1
ATOM 694 C C . ASP A 1 86 ? -11.950 6.528 -9.188 1.00 87.69 86 ASP A C 1
ATOM 696 O O . ASP A 1 86 ? -12.115 6.831 -8.008 1.00 87.69 86 ASP A O 1
ATOM 700 N N . ALA A 1 87 ? -10.747 6.641 -9.761 1.00 85.69 87 ALA A N 1
ATOM 701 C CA . ALA A 1 87 ? -9.509 6.979 -9.061 1.00 85.69 87 ALA A CA 1
ATOM 702 C C . ALA A 1 87 ? -9.152 8.474 -9.156 1.00 85.69 87 ALA A C 1
ATOM 704 O O . ALA A 1 87 ? -7.974 8.824 -9.290 1.00 85.69 87 ALA A O 1
ATOM 705 N N . PHE A 1 88 ? -10.147 9.362 -9.100 1.00 86.75 88 PHE A N 1
ATOM 706 C CA . PHE A 1 88 ? -9.947 10.812 -9.145 1.00 86.75 88 PHE A CA 1
ATOM 707 C C . PHE A 1 88 ? -10.241 11.465 -7.786 1.00 86.75 88 PHE A C 1
ATOM 709 O O . PHE A 1 88 ? -11.115 11.011 -7.049 1.00 86.75 88 PHE A O 1
ATOM 716 N N . PRO A 1 89 ? -9.505 12.527 -7.415 1.00 85.44 89 PRO A N 1
ATOM 717 C CA . PRO A 1 89 ? -9.782 13.249 -6.185 1.00 85.44 89 PRO A CA 1
ATOM 718 C C . PRO A 1 89 ? -11.087 14.039 -6.310 1.00 85.44 89 PRO A C 1
ATOM 720 O O . PRO A 1 89 ? -11.313 14.719 -7.314 1.00 85.44 89 PRO A O 1
ATOM 723 N N . ASP A 1 90 ? -11.891 14.029 -5.252 1.00 88.38 90 ASP A N 1
ATOM 724 C CA . ASP A 1 90 ? -12.979 14.989 -5.078 1.00 88.38 90 ASP A CA 1
ATOM 725 C C . ASP A 1 90 ? -12.379 16.369 -4.766 1.00 88.38 90 ASP A C 1
ATOM 727 O O . ASP A 1 90 ? -12.061 16.683 -3.618 1.00 88.38 90 ASP A O 1
ATOM 731 N N . LYS A 1 91 ? -12.153 17.163 -5.822 1.00 88.62 91 LYS A N 1
ATOM 732 C CA . LYS A 1 91 ? -11.480 18.469 -5.753 1.00 88.62 91 LYS A CA 1
ATOM 733 C C . LYS A 1 91 ? -12.240 19.488 -4.905 1.00 88.62 91 LYS A C 1
ATOM 735 O O . LYS A 1 91 ? -11.603 20.308 -4.247 1.00 88.62 91 LYS A O 1
ATOM 740 N N . GLU A 1 92 ? -13.569 19.440 -4.922 1.00 87.88 92 GLU A N 1
ATOM 741 C CA . GLU A 1 92 ? -14.425 20.397 -4.213 1.00 87.88 92 GLU A CA 1
ATOM 742 C C . GLU A 1 92 ? -14.372 20.165 -2.701 1.00 87.88 92 GLU A C 1
ATOM 744 O O . GLU A 1 92 ? -14.320 21.119 -1.923 1.00 87.88 92 GLU A O 1
ATOM 749 N N . ASN A 1 93 ? -14.279 18.899 -2.283 1.00 90.69 93 ASN A N 1
ATOM 750 C CA . ASN A 1 93 ? -14.268 18.516 -0.874 1.00 90.69 93 ASN A CA 1
ATOM 751 C C . ASN A 1 93 ? -12.876 18.162 -0.327 1.00 90.69 93 ASN A C 1
ATOM 753 O O . ASN A 1 93 ? -12.773 17.643 0.783 1.00 90.69 93 ASN A O 1
ATOM 757 N N . LEU A 1 94 ? -11.784 18.500 -1.027 1.00 90.44 94 LEU A N 1
ATOM 758 C CA . LEU A 1 94 ? -10.412 18.222 -0.556 1.00 90.44 94 LEU A CA 1
ATOM 759 C C . LEU A 1 94 ? -10.136 18.737 0.864 1.00 90.44 94 LEU A C 1
ATOM 761 O O . LEU A 1 94 ? -9.357 18.139 1.607 1.00 90.44 94 LEU A O 1
ATOM 765 N N . LEU A 1 95 ? -10.751 19.864 1.230 1.00 93.12 95 LEU A N 1
ATOM 766 C CA . LEU A 1 95 ? -10.581 20.515 2.529 1.00 93.12 95 LEU A CA 1
ATOM 767 C C . LEU A 1 95 ? -11.843 20.444 3.404 1.00 93.12 95 LEU A C 1
ATOM 769 O O . LEU A 1 95 ? -11.926 21.164 4.403 1.00 93.12 95 LEU A O 1
ATOM 773 N N . ILE A 1 96 ? -12.820 19.605 3.043 1.00 92.94 96 ILE A N 1
ATOM 774 C CA . ILE A 1 96 ? -14.116 19.503 3.719 1.00 92.94 96 ILE A CA 1
ATOM 775 C C . ILE A 1 96 ? -14.381 18.035 4.099 1.00 92.94 96 ILE A C 1
ATOM 777 O O . ILE A 1 96 ? -14.680 17.219 3.234 1.00 92.94 96 ILE A O 1
ATOM 781 N N . PRO A 1 97 ? -14.325 17.675 5.395 1.00 91.88 97 PRO A N 1
ATOM 782 C CA . PRO A 1 97 ? -13.936 18.511 6.531 1.00 91.88 97 PRO A CA 1
ATOM 783 C C . PRO A 1 97 ? -12.443 18.870 6.505 1.00 91.88 97 PRO A C 1
ATOM 785 O O . PRO A 1 97 ? -11.625 18.149 5.939 1.00 91.88 97 PRO A O 1
ATOM 788 N N . ASN A 1 98 ? -12.072 19.962 7.182 1.00 93.88 98 ASN A N 1
ATOM 789 C CA . ASN A 1 98 ? -10.680 20.414 7.226 1.00 93.88 98 ASN A CA 1
ATOM 790 C C . ASN A 1 98 ? -9.752 19.281 7.729 1.00 93.88 98 ASN A C 1
ATOM 792 O O . ASN A 1 98 ? -9.958 18.787 8.847 1.00 93.88 98 ASN A O 1
ATOM 796 N N . PRO A 1 99 ? -8.702 18.892 6.976 1.00 94.94 99 PRO A N 1
ATOM 797 C CA . PRO A 1 99 ? -7.808 17.793 7.350 1.00 94.94 99 PRO A CA 1
ATOM 798 C C . PRO A 1 99 ? -7.154 17.967 8.725 1.00 94.94 99 PRO A C 1
ATOM 800 O O . PRO A 1 99 ? -6.952 16.994 9.453 1.00 94.94 99 PRO A O 1
ATOM 803 N N . ARG A 1 100 ? -6.882 19.211 9.146 1.00 95.62 100 ARG A N 1
ATOM 804 C CA . ARG A 1 100 ? -6.354 19.509 10.486 1.00 95.62 100 ARG A CA 1
ATOM 805 C C . ARG A 1 100 ? -7.381 19.202 11.574 1.00 95.62 100 ARG A C 1
ATOM 807 O O . ARG A 1 100 ? -7.017 18.711 12.640 1.00 95.62 100 ARG A O 1
ATOM 814 N N . THR A 1 101 ? -8.664 19.441 11.308 1.00 96.00 101 THR A N 1
ATOM 815 C CA . THR A 1 101 ? -9.749 19.066 12.221 1.00 96.00 101 THR A CA 1
ATOM 816 C C . THR A 1 101 ? -9.856 17.550 12.352 1.00 96.00 101 THR A C 1
ATOM 818 O O . THR A 1 101 ? -9.968 17.064 13.476 1.00 96.00 101 THR A O 1
ATOM 821 N N . VAL A 1 102 ? -9.760 16.803 11.246 1.00 95.88 102 VAL A N 1
ATOM 822 C CA . VAL A 1 102 ? -9.729 15.327 11.259 1.00 95.88 102 VAL A CA 1
ATOM 823 C C . VAL A 1 102 ? -8.528 14.822 12.060 1.00 95.88 102 VAL A C 1
ATOM 825 O O . VAL A 1 102 ? -8.699 14.024 12.981 1.00 95.88 102 VAL A O 1
ATOM 828 N N . SER A 1 103 ? -7.331 15.352 11.784 1.00 96.25 103 SER A N 1
ATOM 829 C CA . SER A 1 103 ? -6.101 15.013 12.506 1.00 96.25 103 SER A CA 1
ATOM 830 C C . SER A 1 103 ? -6.250 15.227 14.014 1.00 96.25 103 SER A C 1
ATOM 832 O O . SER A 1 103 ? -6.030 14.308 14.795 1.00 96.25 103 SER A O 1
ATOM 834 N N . ASN A 1 104 ? -6.694 16.413 14.436 1.00 96.25 104 ASN A N 1
ATOM 835 C CA . ASN A 1 104 ? -6.771 16.763 15.855 1.00 96.25 104 ASN A CA 1
ATOM 836 C C . ASN A 1 104 ? -7.894 16.034 16.602 1.00 96.25 104 ASN A C 1
ATOM 838 O O . ASN A 1 104 ? -7.734 15.711 17.777 1.00 96.25 104 ASN A O 1
ATOM 842 N N . LYS A 1 105 ? -9.043 15.799 15.954 1.00 96.50 105 LYS A N 1
ATOM 843 C CA . LYS A 1 105 ? -10.202 15.184 16.616 1.00 96.50 105 LYS A CA 1
ATOM 844 C C . LYS A 1 105 ? -10.164 13.656 16.598 1.00 96.50 105 LYS A C 1
ATOM 846 O O . LYS A 1 105 ? -10.619 13.062 17.571 1.00 96.50 105 LYS A O 1
ATOM 851 N N . LEU A 1 106 ? -9.660 13.039 15.523 1.00 96.25 106 LEU A N 1
ATOM 852 C CA . LEU A 1 106 ? -9.755 11.589 15.304 1.00 96.25 106 LEU A CA 1
ATOM 853 C C . LEU A 1 106 ? -8.413 10.848 15.362 1.00 96.25 106 LEU A C 1
ATOM 855 O O . LEU A 1 106 ? -8.403 9.687 15.758 1.00 96.25 106 LEU A O 1
ATOM 859 N N . LEU A 1 107 ? -7.296 11.475 14.969 1.00 96.75 107 LEU A N 1
ATOM 860 C CA . LEU A 1 107 ? -6.000 10.785 14.835 1.00 96.75 107 LEU A CA 1
ATOM 861 C C . LEU A 1 107 ? -4.994 11.133 15.940 1.00 96.75 107 LEU A C 1
ATOM 863 O O . LEU A 1 107 ? -4.095 10.339 16.223 1.00 96.75 107 LEU A O 1
ATOM 867 N N . ALA A 1 108 ? -5.126 12.305 16.566 1.00 95.81 108 ALA A N 1
ATOM 868 C CA . ALA A 1 108 ? -4.241 12.746 17.634 1.00 95.81 108 ALA A CA 1
ATOM 869 C C . ALA A 1 108 ? -4.304 11.776 18.822 1.00 95.81 108 ALA A C 1
ATOM 871 O O . ALA A 1 108 ? -5.360 11.538 19.415 1.00 95.81 108 ALA A O 1
ATOM 872 N N . ARG A 1 109 ? -3.146 11.218 19.181 1.00 95.06 109 ARG A N 1
ATOM 873 C CA . ARG A 1 109 ? -3.022 10.289 20.303 1.00 95.06 109 ARG A CA 1
ATOM 874 C C . ARG A 1 109 ? -3.233 11.041 21.619 1.00 95.06 109 ARG A C 1
ATOM 876 O O . ARG A 1 109 ? -2.440 11.915 21.948 1.00 95.06 109 ARG A O 1
ATOM 883 N N . LYS A 1 110 ? -4.269 10.667 22.375 1.00 94.88 110 LYS A N 1
ATOM 884 C CA . LYS A 1 110 ? -4.523 11.181 23.735 1.00 94.88 110 LYS A CA 1
ATOM 885 C C . LYS A 1 110 ? -3.856 10.317 24.802 1.00 94.88 110 LYS A C 1
ATOM 887 O O . LYS A 1 110 ? -3.212 10.833 25.703 1.00 94.88 110 LYS A O 1
ATOM 892 N N . GLU A 1 111 ? -3.959 9.003 24.642 1.00 95.62 111 GLU A N 1
ATOM 893 C CA . GLU A 1 111 ? -3.378 8.005 25.537 1.00 95.62 111 GLU A CA 1
ATOM 894 C C . GLU A 1 111 ? -2.659 6.932 24.719 1.00 95.62 111 GLU A C 1
ATOM 896 O O . GLU A 1 111 ? -2.977 6.689 23.549 1.00 95.62 111 GLU A O 1
ATOM 901 N N . PHE A 1 112 ? -1.655 6.297 25.319 1.00 93.38 112 PHE A N 1
ATOM 902 C CA . PHE A 1 112 ? -0.937 5.208 24.671 1.00 93.38 112 PHE A CA 1
ATOM 903 C C . PHE A 1 112 ? -1.703 3.891 24.829 1.00 93.38 112 PHE A C 1
ATOM 905 O O . PHE A 1 112 ? -1.856 3.386 25.937 1.00 93.38 112 PHE A O 1
ATOM 912 N N . VAL A 1 113 ? -2.134 3.314 23.706 1.00 93.62 113 VAL A N 1
ATOM 913 C CA . VAL A 1 113 ? -2.739 1.976 23.661 1.00 93.62 113 VAL A CA 1
ATOM 914 C C . VAL A 1 113 ? -1.650 0.959 23.294 1.00 93.62 113 VAL A C 1
ATOM 916 O O . VAL A 1 113 ? -1.160 0.990 22.161 1.00 93.62 113 VAL A O 1
ATOM 919 N N . PRO A 1 114 ? -1.233 0.070 24.216 1.00 90.81 114 PRO A N 1
ATOM 920 C CA . PRO A 1 114 ? -0.151 -0.872 23.957 1.00 90.81 114 PRO A CA 1
ATOM 921 C C . PRO A 1 114 ? -0.574 -1.981 22.985 1.00 90.81 114 PRO A C 1
ATOM 923 O O . PRO A 1 114 ? -1.647 -2.572 23.107 1.00 90.81 114 PRO A O 1
ATOM 926 N N . ALA A 1 115 ? 0.313 -2.324 22.049 1.00 92.56 115 ALA A N 1
ATOM 927 C CA . ALA A 1 115 ? 0.160 -3.500 21.200 1.00 92.56 115 ALA A CA 1
ATOM 928 C C . ALA A 1 115 ? 0.706 -4.739 21.928 1.00 92.56 115 ALA A C 1
ATOM 930 O O . ALA A 1 115 ? 1.912 -4.910 22.059 1.00 92.56 115 ALA A O 1
ATOM 931 N N . THR A 1 116 ? -0.171 -5.631 22.389 1.00 94.25 116 THR A N 1
ATOM 932 C CA . THR A 1 116 ? 0.221 -6.802 23.202 1.00 94.25 116 THR A CA 1
ATOM 933 C C . THR A 1 116 ? 0.850 -7.949 22.408 1.00 94.25 116 THR A C 1
ATOM 935 O O . THR A 1 116 ? 1.384 -8.883 22.996 1.00 94.25 116 THR A O 1
ATOM 938 N N . LYS A 1 117 ? 0.780 -7.901 21.072 1.00 95.31 117 LYS A N 1
ATOM 939 C CA . LYS A 1 117 ? 1.225 -8.983 20.173 1.00 95.31 117 LYS A CA 1
ATOM 940 C C . LYS A 1 117 ? 2.425 -8.617 19.298 1.00 95.31 117 LYS A C 1
ATOM 942 O O . LYS A 1 117 ? 2.934 -9.479 18.592 1.00 95.31 117 LYS A O 1
ATOM 947 N N . LEU A 1 118 ? 2.845 -7.352 19.291 1.00 94.81 118 LEU A N 1
ATOM 948 C CA . LEU A 1 118 ? 3.884 -6.841 18.396 1.00 94.81 118 LEU A CA 1
ATOM 949 C C . LEU A 1 118 ? 4.908 -6.036 19.187 1.00 94.81 118 LEU A C 1
ATOM 951 O O . LEU A 1 118 ? 4.556 -5.292 20.098 1.00 94.81 118 LEU A O 1
ATOM 955 N N . ASN A 1 119 ? 6.174 -6.169 18.805 1.00 94.75 119 ASN A N 1
ATOM 956 C CA . ASN A 1 119 ? 7.272 -5.393 19.367 1.00 94.75 119 ASN A CA 1
ATOM 957 C C . ASN A 1 119 ? 7.665 -4.236 18.432 1.00 94.75 119 ASN A C 1
ATOM 959 O O . ASN A 1 119 ? 7.198 -4.128 17.296 1.00 94.75 119 ASN A O 1
ATOM 963 N N . LEU A 1 120 ? 8.569 -3.378 18.908 1.00 95.19 120 LEU A N 1
ATOM 964 C CA . LEU A 1 120 ? 9.056 -2.237 18.134 1.00 95.19 120 LEU A CA 1
ATOM 965 C C . LEU A 1 120 ? 9.853 -2.654 16.883 1.00 95.19 120 LEU A C 1
ATOM 967 O O . LEU A 1 120 ? 9.848 -1.936 15.887 1.00 95.19 120 LEU A O 1
ATOM 971 N N . LEU A 1 121 ? 10.486 -3.831 16.893 1.00 96.62 121 LEU A N 1
ATOM 972 C CA . LEU A 1 121 ? 11.214 -4.349 15.730 1.00 96.62 121 LEU A CA 1
ATOM 973 C C . LEU A 1 121 ? 10.273 -4.616 14.550 1.00 96.62 121 LEU A C 1
ATOM 975 O O . LEU A 1 121 ? 10.631 -4.320 13.414 1.00 96.62 121 LEU A O 1
ATOM 979 N N . ALA A 1 122 ? 9.055 -5.100 14.807 1.00 96.00 122 ALA A N 1
ATOM 980 C CA . ALA A 1 122 ? 8.044 -5.267 13.766 1.00 96.00 122 ALA A CA 1
ATOM 981 C C . ALA A 1 122 ? 7.662 -3.921 13.118 1.00 96.00 122 ALA A C 1
ATOM 983 O O . ALA A 1 122 ? 7.483 -3.851 11.902 1.00 96.00 122 ALA A O 1
ATOM 984 N N . ALA A 1 123 ? 7.601 -2.841 13.908 1.00 94.31 123 ALA A N 1
ATOM 985 C CA . ALA A 1 123 ? 7.355 -1.492 13.396 1.00 94.31 123 ALA A CA 1
ATOM 986 C C . ALA A 1 123 ? 8.534 -0.967 12.550 1.00 94.31 123 ALA A C 1
ATOM 988 O O . ALA A 1 123 ? 8.327 -0.405 11.476 1.00 94.31 123 ALA A O 1
ATOM 989 N N . ALA A 1 124 ? 9.774 -1.198 12.989 1.00 96.31 124 ALA A N 1
ATOM 990 C CA . ALA A 1 124 ? 10.961 -0.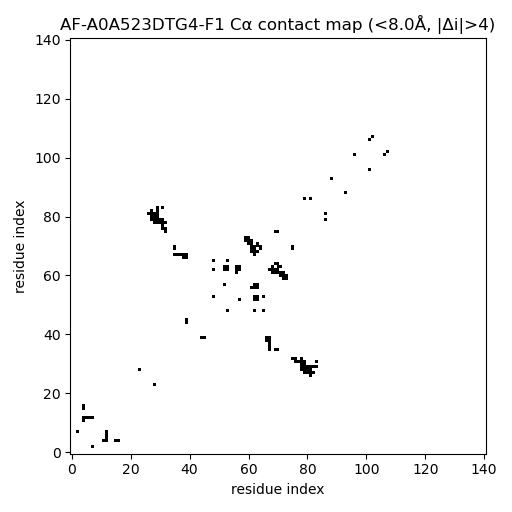836 12.211 1.00 96.31 124 ALA A CA 1
ATOM 991 C C . ALA A 1 124 ? 11.048 -1.633 10.897 1.00 96.31 124 ALA A C 1
ATOM 993 O O . ALA A 1 124 ? 11.379 -1.082 9.847 1.00 96.31 124 ALA A O 1
ATOM 994 N N . TRP A 1 125 ? 10.698 -2.920 10.936 1.00 96.69 125 TRP A N 1
ATOM 995 C CA . TRP A 1 125 ? 10.688 -3.783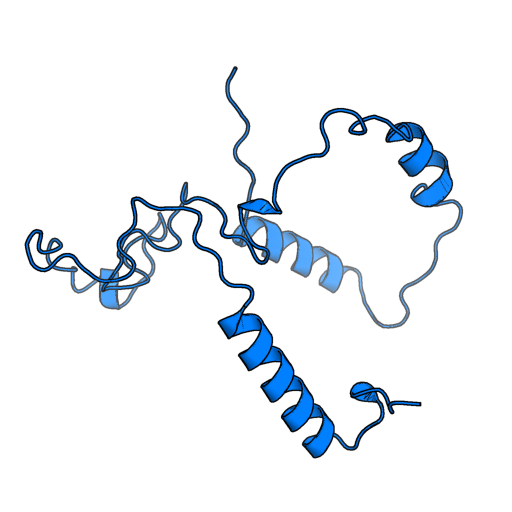 9.761 1.00 96.69 125 TRP A CA 1
ATOM 996 C C . TRP A 1 125 ? 9.694 -3.306 8.701 1.00 96.69 125 TRP A C 1
ATOM 998 O O . TRP A 1 125 ? 10.066 -3.196 7.534 1.00 96.69 125 TRP A O 1
ATOM 1008 N N . ILE A 1 126 ? 8.448 -2.993 9.085 1.00 94.38 126 ILE A N 1
ATOM 1009 C CA . ILE A 1 126 ? 7.441 -2.545 8.111 1.00 94.38 126 ILE A CA 1
ATOM 1010 C C . ILE A 1 126 ? 7.812 -1.192 7.493 1.00 94.38 126 ILE A C 1
ATOM 1012 O O . ILE A 1 126 ? 7.585 -0.988 6.302 1.00 94.38 126 ILE A O 1
ATOM 1016 N N . HIS A 1 127 ? 8.446 -0.299 8.260 1.00 92.12 127 HIS A N 1
ATOM 1017 C CA . HIS A 1 127 ? 8.958 0.960 7.723 1.00 92.12 127 HIS A CA 1
ATOM 1018 C C . HIS A 1 127 ? 10.069 0.725 6.693 1.00 92.12 127 HIS A C 1
ATOM 1020 O O . HIS A 1 127 ? 9.954 1.194 5.565 1.00 92.12 127 HIS A O 1
ATOM 1026 N N . ARG A 1 128 ? 11.073 -0.098 7.024 1.00 93.19 128 ARG A N 1
ATOM 1027 C CA . ARG A 1 128 ? 12.135 -0.480 6.081 1.00 93.19 128 ARG A CA 1
ATOM 1028 C C . ARG A 1 128 ? 11.576 -1.132 4.812 1.00 93.19 128 ARG A C 1
ATOM 1030 O O . ARG A 1 128 ? 12.056 -0.858 3.716 1.00 93.19 128 ARG A O 1
ATOM 1037 N N . ALA A 1 129 ? 10.588 -2.016 4.953 1.00 91.25 129 ALA A N 1
ATOM 1038 C CA . ALA A 1 129 ? 9.958 -2.686 3.819 1.00 91.25 129 ALA A CA 1
ATOM 1039 C C . ALA A 1 129 ? 9.224 -1.695 2.900 1.00 91.25 129 ALA A C 1
ATOM 1041 O O . ALA A 1 129 ? 9.299 -1.837 1.681 1.00 91.25 129 ALA A O 1
ATOM 1042 N N . ARG A 1 130 ? 8.562 -0.674 3.469 1.00 91.31 130 ARG A N 1
ATOM 1043 C CA . ARG A 1 130 ? 7.956 0.426 2.703 1.00 91.31 130 ARG A CA 1
ATOM 1044 C C . ARG A 1 130 ? 9.013 1.178 1.896 1.00 91.31 130 ARG A C 1
ATOM 1046 O O . ARG A 1 130 ? 8.821 1.351 0.697 1.00 91.31 130 ARG A O 1
ATOM 1053 N N . ASP A 1 131 ? 10.106 1.587 2.534 1.00 88.38 131 ASP A N 1
ATOM 1054 C CA . ASP A 1 131 ? 11.136 2.412 1.890 1.00 88.38 131 ASP A CA 1
ATOM 1055 C C . ASP A 1 131 ? 11.836 1.673 0.739 1.00 88.38 131 ASP A C 1
ATOM 1057 O O . ASP A 1 131 ? 12.243 2.290 -0.242 1.00 88.38 131 ASP A O 1
ATOM 1061 N N . ALA A 1 132 ? 11.924 0.341 0.827 1.00 83.94 132 ALA A N 1
ATOM 1062 C CA . ALA A 1 132 ? 12.416 -0.510 -0.254 1.00 83.94 132 ALA A CA 1
ATOM 1063 C C . ALA A 1 132 ? 11.392 -0.744 -1.383 1.00 83.94 132 ALA A C 1
ATOM 1065 O O . ALA A 1 132 ? 11.787 -1.120 -2.484 1.00 83.94 132 ALA A O 1
ATOM 1066 N N . GLY A 1 133 ? 10.091 -0.594 -1.111 1.00 78.12 133 GLY A N 1
ATOM 1067 C CA . GLY A 1 133 ? 9.017 -0.975 -2.032 1.00 78.12 133 GLY A CA 1
ATOM 1068 C C . GLY A 1 133 ? 8.395 0.178 -2.820 1.00 78.12 133 GLY A C 1
ATOM 1069 O O . GLY A 1 133 ? 7.959 -0.032 -3.949 1.00 78.12 133 GLY A O 1
ATOM 1070 N N . SER A 1 134 ? 8.308 1.383 -2.250 1.00 80.00 134 SER A N 1
ATOM 1071 C CA . SER A 1 134 ? 7.610 2.496 -2.905 1.00 80.00 134 SER A CA 1
ATOM 1072 C C . SER A 1 134 ? 7.951 3.854 -2.303 1.00 80.00 134 SER A C 1
ATOM 1074 O O . SER A 1 134 ? 7.841 4.022 -1.089 1.00 80.00 134 SER A O 1
ATOM 1076 N N . ASN A 1 135 ? 8.2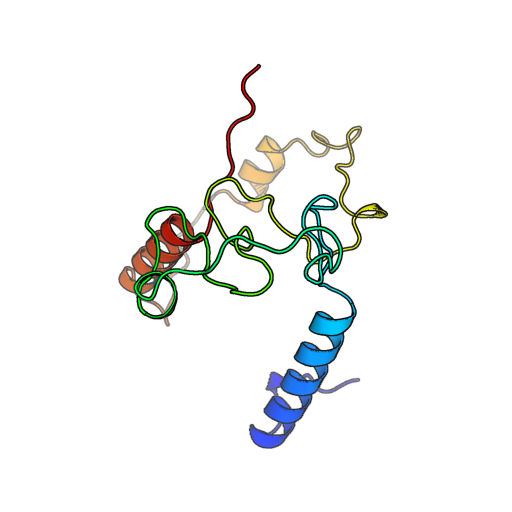06 4.845 -3.160 1.00 81.56 135 ASN A N 1
ATOM 1077 C CA . ASN A 1 135 ? 8.244 6.263 -2.803 1.00 81.56 135 ASN A CA 1
ATOM 1078 C C . ASN A 1 135 ? 7.491 7.085 -3.854 1.00 81.56 135 ASN A C 1
ATOM 1080 O O . ASN A 1 135 ? 7.526 6.766 -5.041 1.00 81.56 135 ASN A O 1
ATOM 1084 N N . VAL A 1 136 ? 6.784 8.126 -3.416 1.00 78.69 136 VAL A N 1
ATOM 1085 C CA . VAL A 1 136 ? 6.065 9.038 -4.314 1.00 78.69 136 VAL A CA 1
ATOM 1086 C C . VAL A 1 136 ? 7.048 10.108 -4.777 1.00 78.69 136 VAL A C 1
ATOM 1088 O O . VAL A 1 136 ? 7.629 10.791 -3.939 1.00 78.69 136 VAL A O 1
ATOM 1091 N N . GLY A 1 137 ? 7.248 10.233 -6.091 1.00 72.75 137 GLY A N 1
ATOM 1092 C CA . GLY A 1 137 ? 8.013 11.343 -6.657 1.00 72.75 137 GLY A CA 1
ATOM 1093 C C . GLY A 1 137 ? 7.294 12.666 -6.402 1.00 72.75 137 GLY A C 1
ATOM 1094 O O . GLY A 1 137 ? 6.076 12.751 -6.570 1.00 72.75 137 GLY A O 1
ATOM 1095 N N . GLU A 1 138 ? 8.030 13.682 -5.967 1.00 71.94 138 GLU A N 1
ATOM 1096 C CA . GLU A 1 138 ? 7.482 15.025 -5.789 1.00 71.94 138 GLU A CA 1
ATOM 1097 C C . GLU A 1 138 ? 7.222 15.672 -7.156 1.00 71.94 138 GLU A C 1
ATOM 1099 O O . GLU A 1 138 ? 7.987 15.487 -8.103 1.00 71.94 138 GLU A O 1
ATOM 1104 N N . ALA A 1 139 ? 6.127 16.425 -7.273 1.00 57.25 139 ALA A N 1
ATOM 1105 C CA . ALA A 1 139 ? 5.862 17.213 -8.468 1.00 57.25 139 ALA A CA 1
ATOM 1106 C C . ALA A 1 139 ? 6.802 18.427 -8.469 1.00 57.25 139 ALA A C 1
ATOM 1108 O O . ALA A 1 139 ? 6.705 19.284 -7.593 1.00 57.25 139 ALA A O 1
ATOM 1109 N N . THR A 1 140 ? 7.718 18.494 -9.433 1.00 43.84 140 THR A N 1
ATOM 1110 C CA . THR A 1 140 ? 8.494 19.708 -9.700 1.00 43.84 140 THR A CA 1
ATOM 1111 C C . THR A 1 140 ? 7.576 20.732 -10.368 1.00 43.84 140 THR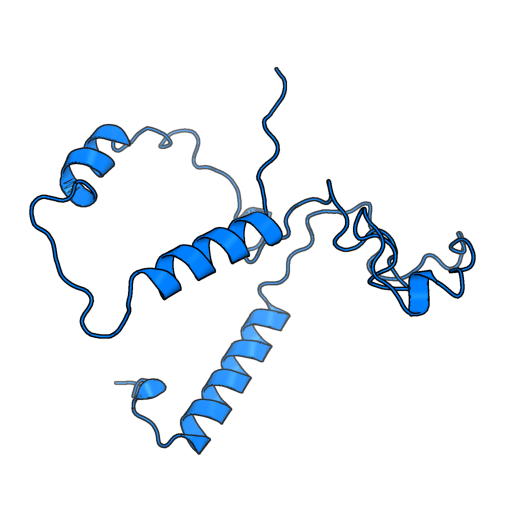 A C 1
ATOM 1113 O O . THR A 1 140 ? 7.024 20.436 -11.430 1.00 43.84 140 THR A O 1
ATOM 1116 N N . SER A 1 141 ? 7.376 21.879 -9.712 1.00 38.53 141 SER A N 1
ATOM 1117 C CA . SER A 1 141 ? 6.602 23.029 -10.208 1.00 38.53 141 SER A CA 1
ATOM 1118 C C . SER A 1 141 ? 7.175 23.653 -11.475 1.00 38.53 141 SER A C 1
ATOM 1120 O O . SER A 1 141 ? 8.418 23.640 -11.623 1.00 38.53 141 SER A O 1
#

Sequence (141 aa):
MKVPWYRLPTFLALIKLFGFREELRHHNLHNTQPDLPIEPDPDEPLPPTTPRQRRARTADGTHNDLDVPEMGKAGARFGRNVPLNDAFPDKENLLIPNPRTVSNKLLARKEFVPATKLNLLAAAWIHRARDAGSNVGEATS

Foldseek 3Di:
DDDDLVPDDPVSSVVVVVVVVVVLVVAFWADPCPVFDPFADPVDDDDDDDPDLVPDADPQRASPPVRGRPPQGPPDDDTTRHDPVVPDDPPVCPCVVHVVCCCVPPVDDPDDDDDPPDDVVVVVVVVVVDVVRDDDDDDDD

pLDDT: mean 86.94, std 11.3, range [38.53, 97.38]

Mean predicted aligned error: 7.66 Å